Protein AF-A0A967F430-F1 (afdb_monomer_lite)

Radius of gyration: 20.48 Å; chains: 1; bounding box: 37×21×64 Å

Sequence (82 aa):
MTNAHTPHVPLGTTIWSGLTGRCPSCHKGKLYAGYLTLAPRCDVCGLDYGFADSGDGPAIFVILVTGFIIVGLALVTEILYQ

Foldseek 3Di:
DDDPPQPCDPVVLLVVLVVVQHDSRPSPFHQAPDDQHGDQATPPPRHGCVVPNPPPPVVVVVVVVVVVVVVVVVVVCVVVVD

Secondary structure (DSSP, 8-state):
----------HHHHHHHHHTTB-TTTSSSBSBSSSS-B-SB-TTT--B-TT----SHHHHHHHHHHHHHHHHHHHHHHHHH-

Structure (mmCIF, N/CA/C/O backbone):
data_AF-A0A967F430-F1
#
_entry.id   AF-A0A967F430-F1
#
loop_
_atom_site.group_PDB
_atom_site.id
_atom_site.type_symbol
_atom_site.label_atom_id
_atom_site.label_alt_id
_atom_site.label_comp_id
_atom_site.label_asym_id
_atom_site.label_entity_id
_atom_site.label_seq_id
_atom_site.pdbx_PDB_ins_code
_atom_site.Cartn_x
_atom_site.Cartn_y
_atom_site.Cartn_z
_atom_site.occupancy
_atom_site.B_iso_or_equiv
_atom_site.auth_seq_id
_atom_site.auth_comp_id
_atom_site.auth_asym_id
_atom_site.auth_atom_id
_atom_site.pdbx_PDB_model_num
ATOM 1 N N . MET A 1 1 ? -15.926 8.538 31.211 1.00 37.81 1 MET A N 1
ATOM 2 C CA . MET A 1 1 ? -14.509 8.162 31.409 1.00 37.81 1 MET A CA 1
ATOM 3 C C . MET A 1 1 ? -14.413 6.640 31.348 1.00 37.81 1 MET A C 1
ATOM 5 O O . MET A 1 1 ? -14.303 5.984 32.374 1.00 37.81 1 MET A O 1
ATOM 9 N N . THR A 1 2 ? -14.611 6.046 30.169 1.00 43.75 2 THR A N 1
ATOM 10 C CA . THR A 1 2 ? -14.624 4.583 30.028 1.00 43.75 2 THR A CA 1
ATOM 11 C C . THR A 1 2 ? -13.194 4.096 29.856 1.00 43.75 2 THR A C 1
ATOM 13 O O . THR A 1 2 ? -12.545 4.382 28.855 1.00 43.75 2 THR A O 1
ATOM 16 N N . ASN A 1 3 ? -12.715 3.423 30.897 1.00 44.59 3 ASN A N 1
ATOM 17 C CA . ASN A 1 3 ? -11.389 2.843 31.043 1.00 44.59 3 ASN A CA 1
ATOM 18 C C . ASN A 1 3 ? -10.956 2.060 29.794 1.00 44.59 3 ASN A C 1
ATOM 20 O O . ASN A 1 3 ? -11.448 0.963 29.533 1.00 44.59 3 ASN A O 1
ATOM 24 N N . ALA A 1 4 ? -10.000 2.617 29.049 1.00 49.81 4 ALA A N 1
ATOM 25 C CA . ALA A 1 4 ? -9.249 1.903 28.030 1.00 49.81 4 ALA A CA 1
ATOM 26 C C . ALA A 1 4 ? -8.262 0.962 28.732 1.00 49.81 4 ALA A C 1
ATOM 28 O O . ALA A 1 4 ? -7.098 1.291 28.947 1.00 49.81 4 ALA A O 1
ATOM 29 N N . HIS A 1 5 ? -8.740 -0.213 29.132 1.00 47.62 5 HIS A N 1
ATOM 30 C CA . HIS A 1 5 ? -7.867 -1.317 29.501 1.00 47.62 5 HIS A CA 1
ATOM 31 C C . HIS A 1 5 ? -7.194 -1.785 28.201 1.00 47.62 5 HIS A C 1
ATOM 33 O O . HIS A 1 5 ? -7.737 -2.616 27.482 1.00 47.62 5 HIS A O 1
ATOM 39 N N . THR A 1 6 ? -6.066 -1.183 27.823 1.00 58.06 6 THR A N 1
ATOM 40 C CA . THR A 1 6 ? -5.240 -1.666 26.711 1.00 58.06 6 THR A CA 1
ATOM 41 C C . THR A 1 6 ? -4.587 -2.971 27.163 1.00 58.06 6 THR A C 1
ATOM 43 O O . THR A 1 6 ? -3.694 -2.907 28.016 1.00 58.06 6 THR A O 1
ATOM 46 N N . PRO A 1 7 ? -4.990 -4.156 26.662 1.00 56.84 7 PRO A N 1
ATOM 47 C CA . PRO A 1 7 ? -4.137 -5.321 26.816 1.00 56.84 7 PRO A CA 1
ATOM 48 C C . PRO A 1 7 ? -2.821 -4.976 26.120 1.00 56.84 7 PRO A C 1
ATOM 50 O O . PRO A 1 7 ? -2.817 -4.554 24.964 1.00 56.84 7 PRO A O 1
ATOM 53 N N . HIS A 1 8 ? -1.712 -5.073 26.844 1.00 58.81 8 HIS A N 1
ATOM 54 C CA . HIS A 1 8 ? -0.371 -4.871 26.303 1.00 58.81 8 HIS A CA 1
ATOM 55 C C . HIS A 1 8 ? -0.103 -6.025 25.337 1.00 58.81 8 HIS A C 1
ATOM 57 O O . HIS A 1 8 ? 0.404 -7.083 25.704 1.00 58.81 8 HIS A O 1
ATOM 63 N N . VAL A 1 9 ? -0.559 -5.855 24.102 1.00 65.88 9 VAL A N 1
ATOM 64 C CA . VAL A 1 9 ? -0.269 -6.766 23.011 1.00 65.88 9 VAL A CA 1
ATOM 65 C C . VAL A 1 9 ? 1.182 -6.543 22.591 1.00 65.88 9 VAL A C 1
ATOM 67 O O . VAL A 1 9 ? 1.621 -5.394 22.481 1.00 65.88 9 VAL A O 1
ATOM 70 N N . PRO A 1 10 ? 1.968 -7.612 22.395 1.00 72.50 10 PRO A N 1
ATOM 71 C CA . PRO A 1 10 ? 3.339 -7.464 21.940 1.00 72.50 10 PRO A CA 1
ATOM 72 C C . PRO A 1 10 ? 3.343 -6.733 20.596 1.00 72.50 10 PRO A C 1
ATOM 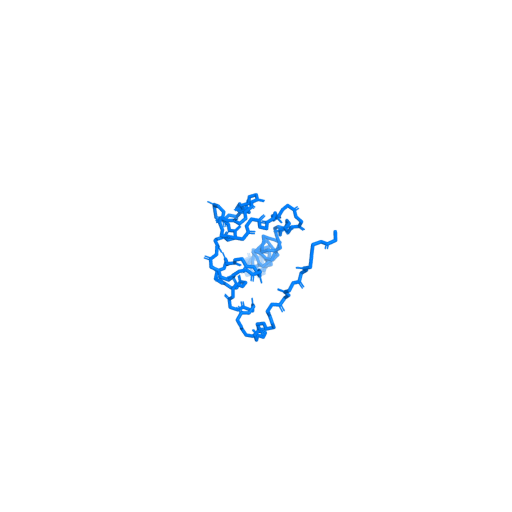74 O O . PRO A 1 10 ? 2.524 -7.033 19.726 1.00 72.50 10 PRO A O 1
ATOM 77 N N . LEU A 1 11 ? 4.285 -5.804 20.410 1.00 71.50 11 LEU A N 1
ATOM 78 C CA . LEU A 1 11 ? 4.376 -4.944 19.221 1.00 71.50 11 LEU A CA 1
ATOM 79 C C . LEU A 1 11 ? 4.301 -5.741 17.906 1.00 71.50 11 LEU A C 1
ATOM 81 O O . LEU A 1 11 ? 3.684 -5.299 16.942 1.00 71.50 11 LEU A O 1
ATOM 85 N N . GLY A 1 12 ? 4.848 -6.962 17.895 1.00 75.81 12 GLY A N 1
ATOM 86 C CA . GLY A 1 12 ? 4.758 -7.878 16.757 1.00 75.81 12 GLY A CA 1
ATOM 87 C C . GLY A 1 12 ? 3.323 -8.246 16.360 1.00 75.81 12 GLY A C 1
ATOM 88 O O . GLY A 1 12 ? 3.023 -8.316 15.173 1.00 75.81 12 GLY A O 1
ATOM 89 N N . THR A 1 13 ? 2.409 -8.418 17.317 1.00 76.88 13 THR A N 1
ATOM 90 C CA . THR A 1 13 ? 0.990 -8.691 17.017 1.00 76.88 13 THR A CA 1
ATOM 91 C C . THR A 1 13 ? 0.253 -7.465 16.487 1.00 76.88 13 THR A C 1
ATOM 93 O O . THR A 1 13 ? -0.618 -7.629 15.638 1.00 76.88 13 THR A O 1
ATOM 96 N N . THR A 1 14 ? 0.650 -6.258 16.903 1.00 77.50 14 THR A N 1
ATOM 97 C CA . THR A 1 14 ? 0.126 -4.990 16.368 1.00 77.50 14 THR A CA 1
ATOM 98 C C . THR A 1 14 ? 0.612 -4.735 14.942 1.00 77.50 14 THR A C 1
ATOM 100 O O . THR A 1 14 ? -0.155 -4.330 14.073 1.00 77.50 14 THR A O 1
ATOM 103 N N . ILE A 1 15 ? 1.887 -5.019 14.664 1.00 81.31 15 ILE A N 1
ATOM 104 C CA . ILE A 1 15 ? 2.439 -4.941 13.305 1.00 81.31 15 ILE A CA 1
ATOM 105 C C . ILE A 1 15 ? 1.738 -5.967 12.405 1.00 81.31 15 ILE A C 1
ATOM 107 O O . ILE A 1 15 ? 1.326 -5.648 11.291 1.00 81.31 15 ILE A O 1
ATOM 111 N N . TRP A 1 16 ? 1.537 -7.187 12.909 1.00 81.88 16 TRP A N 1
ATOM 112 C CA . TRP A 1 16 ? 0.849 -8.243 12.173 1.00 81.88 16 TRP A CA 1
ATOM 113 C C . TRP A 1 16 ? -0.631 -7.937 11.928 1.00 81.88 16 TRP A C 1
ATOM 115 O O . TRP A 1 16 ? -1.141 -8.219 10.844 1.00 81.88 16 TRP A O 1
ATOM 125 N N . SER A 1 17 ? -1.340 -7.346 12.893 1.00 82.62 17 SER A N 1
ATOM 126 C CA . SER A 1 17 ? -2.725 -6.910 12.684 1.00 82.62 17 SER A CA 1
ATOM 127 C C . SER A 1 17 ? -2.815 -5.783 11.660 1.00 82.62 17 SER A C 1
ATOM 129 O O . SER A 1 17 ? -3.706 -5.836 10.817 1.00 82.62 17 SER A O 1
ATOM 131 N N . GLY A 1 18 ? -1.858 -4.851 11.643 1.00 80.19 18 GLY A N 1
ATOM 132 C CA . GLY A 1 18 ? -1.740 -3.842 10.587 1.00 80.19 18 GLY A CA 1
ATOM 133 C C . GLY A 1 18 ? -1.537 -4.460 9.198 1.00 80.19 18 GLY A C 1
ATOM 134 O O . GLY A 1 18 ? -2.298 -4.169 8.278 1.00 80.19 18 GLY A O 1
ATOM 135 N N . LEU A 1 19 ? -0.577 -5.383 9.065 1.00 82.19 19 LEU A N 1
ATOM 136 C CA . LEU A 1 19 ? -0.290 -6.104 7.812 1.00 82.19 19 LEU A CA 1
ATOM 137 C C . LEU A 1 19 ? -1.467 -6.955 7.320 1.00 82.19 19 LEU A C 1
ATOM 139 O O . LEU A 1 19 ? -1.701 -7.060 6.121 1.00 82.19 19 LEU A O 1
ATOM 143 N N . THR A 1 20 ? -2.211 -7.574 8.237 1.00 83.88 20 THR A N 1
ATOM 144 C CA . THR A 1 20 ? -3.354 -8.437 7.898 1.00 83.88 20 THR A CA 1
ATOM 145 C C . THR A 1 20 ? -4.681 -7.684 7.787 1.00 83.88 20 THR A C 1
ATOM 147 O O . THR A 1 20 ? -5.717 -8.318 7.585 1.00 83.88 20 THR A O 1
ATOM 150 N N . GLY A 1 21 ? -4.680 -6.352 7.916 1.00 83.62 21 GLY A N 1
ATOM 151 C CA . GLY A 1 21 ? -5.891 -5.534 7.816 1.00 83.62 21 GLY A CA 1
ATOM 152 C C . GLY A 1 21 ? -6.908 -5.834 8.921 1.00 83.62 21 GLY A C 1
ATOM 153 O O . GLY A 1 21 ? -8.114 -5.913 8.667 1.00 83.62 21 GLY A O 1
ATOM 154 N N . ARG A 1 22 ? -6.429 -6.050 10.148 1.00 85.25 22 ARG A N 1
ATOM 155 C CA . ARG A 1 22 ? -7.244 -6.343 11.332 1.00 85.25 22 ARG A CA 1
ATOM 156 C C . ARG A 1 22 ? -7.291 -5.152 12.282 1.00 85.25 22 ARG A C 1
ATOM 158 O O . ARG A 1 22 ? -6.419 -4.291 12.286 1.00 85.25 22 ARG A O 1
ATOM 165 N N . CYS A 1 23 ? -8.316 -5.123 13.126 1.00 85.88 23 CYS A N 1
ATOM 166 C CA . CYS A 1 23 ? -8.501 -4.074 14.122 1.00 85.88 23 CYS A CA 1
ATOM 167 C C . CYS A 1 23 ? -7.272 -3.931 15.052 1.00 85.88 23 CYS A C 1
ATOM 169 O O . CYS A 1 23 ? -6.885 -4.929 15.664 1.00 85.88 23 CYS A O 1
ATOM 171 N N . PRO A 1 24 ? -6.733 -2.716 15.267 1.00 79.06 24 PRO A N 1
ATOM 172 C CA . PRO A 1 24 ? -5.581 -2.488 16.149 1.00 79.06 24 PRO A CA 1
ATOM 173 C C . PRO A 1 24 ? -5.901 -2.676 17.639 1.00 79.06 24 PRO A C 1
ATOM 175 O O . PRO A 1 24 ? -5.003 -2.888 18.443 1.00 79.06 24 PRO A O 1
ATOM 178 N N . SER A 1 25 ? -7.180 -2.608 18.026 1.00 78.25 25 SER A N 1
ATOM 179 C CA . SER A 1 25 ? -7.607 -2.834 19.410 1.00 78.25 25 SER A CA 1
ATOM 180 C C . SER A 1 25 ? -7.882 -4.319 19.670 1.00 78.25 25 SER A C 1
ATOM 182 O O . SER A 1 25 ? -7.267 -4.925 20.544 1.00 78.25 25 SER A O 1
ATOM 184 N N . CYS A 1 26 ? -8.755 -4.952 18.875 1.00 78.88 26 CYS A N 1
ATOM 185 C CA . CYS A 1 26 ? -9.198 -6.327 19.141 1.00 78.88 26 CYS A CA 1
ATOM 186 C C . CYS A 1 26 ? -8.488 -7.423 18.332 1.00 78.88 26 CYS A C 1
ATOM 188 O O . CYS A 1 26 ? -8.679 -8.598 18.639 1.00 78.88 26 CYS A O 1
ATOM 190 N N . HIS A 1 27 ? -7.708 -7.081 17.300 1.00 78.75 27 HIS A N 1
ATOM 191 C CA . HIS A 1 27 ? -6.921 -8.003 16.459 1.00 78.75 27 HIS A CA 1
ATOM 192 C C . HIS A 1 27 ? -7.718 -9.115 15.745 1.00 78.75 27 HIS A C 1
ATOM 194 O O . HIS A 1 27 ? -7.125 -10.015 15.150 1.00 78.75 27 HIS A O 1
ATOM 200 N N . LYS A 1 28 ? -9.056 -9.065 15.788 1.00 81.81 28 LYS A N 1
ATOM 201 C CA . LYS A 1 28 ? -9.967 -10.083 15.232 1.00 81.81 28 LYS A CA 1
ATOM 202 C C . LYS A 1 28 ? -10.906 -9.526 14.162 1.00 81.81 28 LYS A C 1
ATOM 204 O O . LYS A 1 28 ? -11.179 -10.214 13.187 1.00 81.81 28 LYS A O 1
ATOM 209 N N . GLY A 1 29 ? -11.396 -8.297 14.343 1.00 84.19 29 GLY A N 1
ATOM 210 C CA . GLY A 1 29 ? -12.285 -7.644 13.380 1.00 84.19 29 GLY A CA 1
ATOM 211 C C . GLY A 1 29 ? -11.548 -7.181 12.123 1.00 84.19 29 GLY A C 1
ATOM 212 O O . GLY A 1 29 ? -10.356 -6.874 12.189 1.00 84.19 29 GLY A O 1
ATOM 213 N N . LYS A 1 30 ? -12.262 -7.122 10.995 1.00 84.19 30 LYS A N 1
ATOM 214 C CA . LYS A 1 30 ? -11.749 -6.595 9.723 1.00 84.19 30 LYS A CA 1
ATOM 215 C C . LYS A 1 30 ? -11.654 -5.070 9.794 1.00 84.19 30 LYS A C 1
ATOM 217 O O . LYS A 1 30 ? -12.573 -4.426 10.293 1.00 84.19 30 LYS A O 1
ATOM 222 N N . LEU A 1 31 ? -10.544 -4.515 9.316 1.00 84.19 31 LEU A N 1
ATOM 223 C CA . LEU A 1 31 ? -10.321 -3.067 9.247 1.00 84.19 31 LEU A CA 1
ATOM 224 C C . LEU A 1 31 ? -10.960 -2.452 7.991 1.00 84.19 31 LEU A C 1
ATOM 226 O O . LEU A 1 31 ? -11.497 -1.349 8.034 1.00 84.19 31 LEU A O 1
ATOM 230 N N . TYR A 1 32 ? -10.933 -3.194 6.883 1.00 83.94 32 TYR A N 1
ATOM 231 C CA . TYR A 1 32 ? -11.450 -2.760 5.590 1.00 83.94 32 TYR A CA 1
ATOM 232 C C . TYR A 1 32 ? -12.750 -3.494 5.253 1.00 83.94 32 TYR A C 1
ATOM 234 O O . TYR A 1 32 ? -12.853 -4.712 5.430 1.00 83.94 32 TYR A O 1
ATOM 242 N N . ALA A 1 33 ? -13.740 -2.749 4.761 1.00 82.56 33 ALA A N 1
ATOM 243 C CA . ALA A 1 33 ? -14.984 -3.295 4.216 1.00 82.56 33 ALA A CA 1
ATOM 244 C C . ALA A 1 33 ? -14.858 -3.633 2.719 1.00 82.56 33 ALA A C 1
ATOM 246 O O . ALA A 1 33 ? -15.606 -4.466 2.209 1.00 82.56 33 ALA A O 1
ATOM 247 N N . GLY A 1 34 ? -13.905 -3.000 2.028 1.00 80.50 34 GLY A N 1
ATOM 248 C CA . GLY A 1 34 ? -13.608 -3.207 0.612 1.00 80.50 34 GLY A CA 1
ATOM 249 C C . GLY A 1 34 ? -12.106 -3.324 0.350 1.00 80.50 34 GLY A C 1
ATOM 250 O O . GLY A 1 34 ? -11.340 -3.680 1.240 1.00 80.50 34 GLY A O 1
ATOM 251 N N . TYR A 1 35 ? -11.686 -3.017 -0.880 1.00 72.25 35 TYR A N 1
ATOM 252 C CA . TYR A 1 35 ? -10.276 -3.099 -1.285 1.00 72.25 35 TYR A CA 1
ATOM 253 C C . TYR A 1 35 ? -9.425 -1.958 -0.700 1.00 72.25 35 TYR A C 1
ATOM 255 O O . TYR A 1 35 ? -8.334 -2.191 -0.197 1.00 72.25 35 TYR A O 1
ATOM 263 N N . LEU A 1 36 ? -9.961 -0.735 -0.723 1.00 74.12 36 LEU A N 1
ATOM 264 C CA . LEU A 1 36 ? -9.356 0.477 -0.145 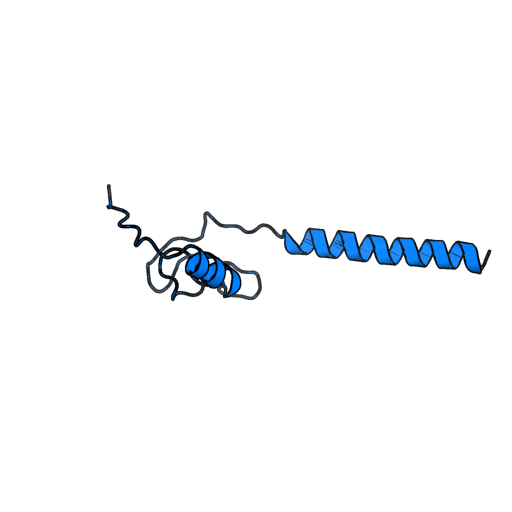1.00 74.12 36 LEU A CA 1
ATOM 265 C C . LEU A 1 36 ? -10.333 1.206 0.790 1.00 74.12 36 LEU A C 1
ATOM 267 O O . LEU A 1 36 ? -10.076 2.308 1.251 1.00 74.12 36 LEU A O 1
ATOM 271 N N . THR A 1 37 ? -11.497 0.605 1.044 1.00 76.31 37 THR A N 1
ATOM 272 C CA . THR A 1 37 ? -12.572 1.231 1.81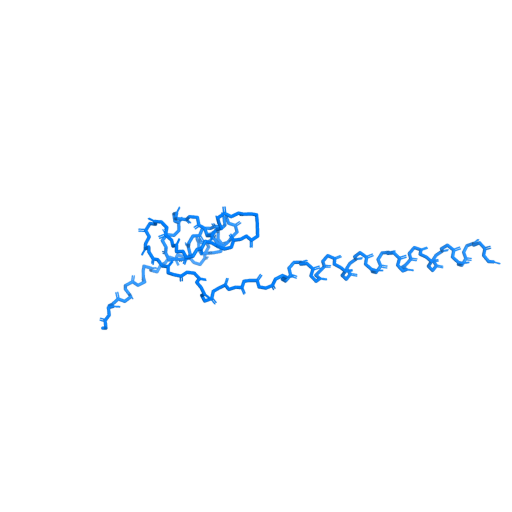1 1.00 76.31 37 THR A CA 1
ATOM 273 C C . THR A 1 37 ? -12.453 0.817 3.265 1.00 76.31 37 THR A C 1
ATOM 275 O O . THR A 1 37 ? -12.636 -0.360 3.601 1.00 76.31 37 THR A O 1
ATOM 278 N N . LEU A 1 38 ? -12.156 1.782 4.130 1.00 81.00 38 LEU A N 1
ATOM 279 C CA . LEU A 1 38 ? -12.158 1.572 5.569 1.00 81.00 38 LEU A CA 1
ATOM 280 C C . LEU A 1 38 ? -13.584 1.273 6.047 1.00 81.00 38 LEU A C 1
ATOM 282 O O . LEU A 1 38 ? -14.544 1.914 5.612 1.00 81.00 38 LEU A O 1
ATOM 286 N N . ALA A 1 39 ? -13.746 0.278 6.921 1.00 84.50 39 ALA A N 1
ATOM 287 C CA . ALA A 1 39 ? -15.038 0.054 7.561 1.00 84.50 39 ALA A CA 1
ATOM 288 C C . ALA A 1 39 ? -15.364 1.248 8.482 1.00 84.50 39 ALA A C 1
ATOM 290 O O . ALA A 1 39 ? -14.445 1.835 9.036 1.00 84.50 39 ALA A O 1
ATOM 291 N N . PRO A 1 40 ? -16.634 1.622 8.707 1.00 83.94 40 PRO A N 1
ATOM 292 C CA . PRO A 1 40 ? -16.962 2.704 9.640 1.00 83.94 40 PRO A CA 1
ATOM 293 C C . PRO A 1 40 ? -16.724 2.303 11.104 1.00 83.94 40 PRO A C 1
ATOM 295 O O . PRO A 1 40 ? -16.421 3.140 11.943 1.00 83.94 40 PRO A O 1
ATOM 298 N N . ARG A 1 41 ? -16.860 1.015 11.439 1.00 84.31 41 ARG A N 1
ATOM 299 C CA . ARG A 1 41 ? -16.689 0.504 12.803 1.00 84.31 41 ARG A CA 1
ATOM 300 C C . ARG A 1 41 ? -16.214 -0.941 12.803 1.00 84.31 41 ARG A C 1
ATOM 302 O O . ARG A 1 41 ? -16.485 -1.683 11.863 1.00 84.31 41 ARG A O 1
ATOM 309 N N . CYS A 1 42 ? -15.560 -1.354 13.882 1.00 86.69 42 CYS A N 1
ATOM 310 C CA . CYS A 1 42 ? -15.178 -2.743 14.097 1.00 86.69 42 CYS A CA 1
ATOM 311 C C . CYS A 1 42 ? -16.381 -3.620 14.481 1.00 86.69 42 CYS A C 1
ATOM 313 O O . CYS A 1 42 ? -17.060 -3.320 15.462 1.00 86.69 42 CYS A O 1
ATOM 315 N N . ASP A 1 43 ? -16.562 -4.765 13.818 1.00 84.12 43 ASP A N 1
ATOM 316 C CA . ASP A 1 43 ? -17.644 -5.722 14.123 1.00 84.12 43 ASP A CA 1
ATOM 317 C C . ASP A 1 43 ? -17.515 -6.410 15.497 1.00 84.12 43 ASP A C 1
ATOM 319 O O . ASP A 1 43 ? -18.489 -6.940 16.022 1.00 84.12 43 ASP A O 1
ATOM 323 N N . VAL A 1 44 ? -16.308 -6.434 16.080 1.00 83.56 44 VAL A N 1
ATOM 324 C CA . VAL A 1 44 ? -16.022 -7.178 17.323 1.00 83.56 44 VAL A CA 1
ATOM 325 C C . VAL A 1 44 ? -15.955 -6.260 18.539 1.00 83.56 44 VAL A C 1
ATOM 327 O O . VAL A 1 44 ? -16.559 -6.560 19.563 1.00 83.56 44 VAL A O 1
ATOM 330 N N . CYS A 1 45 ? -15.201 -5.160 18.458 1.00 84.00 45 CYS A N 1
ATOM 331 C CA . CYS A 1 45 ? -15.029 -4.238 19.587 1.00 84.00 45 CYS A CA 1
ATOM 332 C C . CYS A 1 45 ? -15.791 -2.918 19.445 1.00 84.00 45 CYS A C 1
ATOM 334 O O . CYS A 1 45 ? -15.757 -2.115 20.370 1.00 84.00 45 CYS A O 1
ATOM 336 N N . GLY A 1 46 ? -16.445 -2.667 18.306 1.00 81.75 46 GLY A N 1
ATOM 337 C CA . GLY A 1 46 ? -17.190 -1.429 18.080 1.00 81.75 46 GLY A CA 1
ATOM 338 C C . GLY A 1 46 ? -16.327 -0.170 17.948 1.00 81.75 46 GLY A C 1
ATOM 339 O O . GLY A 1 46 ? -16.871 0.926 18.002 1.00 81.75 46 GLY A O 1
ATOM 340 N N . LEU A 1 47 ? -15.003 -0.301 17.786 1.00 83.12 47 LEU A N 1
ATOM 341 C CA . LEU A 1 47 ? -14.110 0.840 17.572 1.00 83.12 47 LEU A CA 1
ATOM 342 C C . LEU A 1 47 ? -14.473 1.546 16.258 1.00 83.12 47 LEU A C 1
ATOM 344 O O . LEU A 1 47 ? -14.461 0.903 15.210 1.00 83.12 47 LEU A O 1
ATOM 348 N N . ASP A 1 48 ? -14.790 2.837 16.331 1.00 82.56 48 ASP A N 1
ATOM 349 C CA . ASP A 1 48 ? -15.037 3.699 15.171 1.00 82.56 48 ASP A CA 1
ATOM 350 C C . ASP A 1 48 ? -13.717 3.957 14.439 1.00 82.56 48 ASP A C 1
ATOM 352 O O . ASP A 1 48 ? -12.763 4.405 15.069 1.00 82.56 48 ASP A O 1
ATOM 356 N N . TYR A 1 49 ? -13.638 3.649 13.144 1.00 79.81 49 TYR A N 1
ATOM 357 C CA . TYR A 1 49 ? -12.417 3.826 12.351 1.00 79.81 49 TYR A CA 1
ATOM 358 C C . TYR A 1 49 ? -12.357 5.173 11.618 1.00 79.81 49 TYR A C 1
ATOM 360 O O . TYR A 1 49 ? -11.384 5.420 10.909 1.00 79.81 49 TYR A O 1
ATOM 368 N N . GLY A 1 50 ? -13.331 6.072 11.805 1.00 73.81 50 GLY A N 1
ATOM 369 C CA . GLY A 1 50 ? -13.372 7.379 11.135 1.00 73.81 50 GLY A CA 1
ATOM 370 C C . GLY A 1 50 ? -12.155 8.282 11.384 1.00 73.81 50 GLY A C 1
ATOM 371 O O . GLY A 1 50 ? -11.946 9.245 10.656 1.00 73.81 50 GLY A O 1
ATOM 372 N N . PHE A 1 51 ? -11.321 7.966 12.380 1.00 70.50 51 PHE A N 1
ATOM 373 C CA . PHE A 1 51 ? -10.062 8.668 12.644 1.00 70.50 51 PHE A CA 1
ATOM 374 C C . PHE A 1 51 ? -8.897 8.236 11.738 1.00 70.50 51 PHE A C 1
ATOM 376 O O . PHE A 1 51 ? -7.879 8.922 11.693 1.00 70.50 51 PHE A O 1
ATOM 383 N N . ALA A 1 52 ? -9.001 7.084 11.073 1.00 67.62 52 ALA A N 1
ATOM 384 C CA . ALA A 1 52 ? -7.895 6.427 10.383 1.00 67.62 52 ALA A CA 1
ATOM 385 C C . ALA A 1 52 ? -8.085 6.426 8.862 1.00 67.62 52 ALA A C 1
ATOM 387 O O . ALA A 1 52 ? -7.997 5.378 8.229 1.00 67.62 52 ALA A O 1
ATOM 388 N N . ASP A 1 53 ? -8.324 7.590 8.261 1.00 67.06 53 ASP A N 1
ATOM 389 C CA . ASP A 1 53 ? -8.314 7.703 6.803 1.00 67.06 53 ASP A CA 1
ATOM 390 C C . ASP A 1 53 ? -6.868 7.621 6.295 1.00 67.06 53 ASP A C 1
ATOM 392 O O . ASP A 1 53 ? -6.061 8.543 6.444 1.00 67.06 53 ASP A O 1
ATOM 396 N N . SER A 1 54 ? -6.510 6.456 5.762 1.00 65.62 54 SER A N 1
ATOM 397 C CA . SER A 1 54 ? -5.190 6.184 5.197 1.00 65.62 54 SER A CA 1
ATOM 398 C C . SER A 1 54 ? -5.160 6.740 3.781 1.00 65.62 54 SER A C 1
ATOM 400 O O . SER A 1 54 ? -5.111 5.988 2.815 1.00 65.62 54 SER A O 1
ATOM 402 N N . GLY A 1 55 ? -5.234 8.070 3.674 1.00 64.88 55 GLY A N 1
ATOM 403 C CA . GLY A 1 55 ? -5.236 8.785 2.404 1.00 64.88 55 GLY A CA 1
ATOM 404 C C . GLY A 1 55 ? -4.090 8.310 1.519 1.00 64.88 55 GLY A C 1
ATOM 405 O O . GLY A 1 55 ? -2.935 8.587 1.824 1.00 64.88 55 GLY A O 1
ATOM 406 N N . ASP A 1 56 ? -4.440 7.523 0.500 1.00 71.38 56 ASP A N 1
ATOM 407 C CA . ASP A 1 56 ? -3.727 7.083 -0.707 1.00 71.38 56 ASP A CA 1
ATOM 408 C C . ASP A 1 56 ? -2.179 7.042 -0.715 1.00 71.38 56 ASP A C 1
ATOM 410 O O . ASP A 1 56 ? -1.556 7.126 -1.775 1.00 71.38 56 ASP A O 1
ATOM 414 N N . GLY A 1 57 ? -1.515 6.849 0.426 1.00 78.31 57 GLY A N 1
ATOM 415 C CA . GLY A 1 57 ? -0.052 6.798 0.536 1.00 78.31 57 GLY A CA 1
ATOM 416 C C . GLY A 1 57 ? 0.610 5.841 -0.470 1.00 78.31 57 GLY A C 1
ATOM 417 O O . GLY A 1 57 ? 1.591 6.226 -1.112 1.00 78.31 57 GLY A O 1
ATOM 418 N N . PRO A 1 58 ? 0.056 4.632 -0.702 1.00 80.50 58 PRO A N 1
ATOM 419 C CA . PRO A 1 58 ? 0.547 3.733 -1.743 1.00 80.50 58 PRO A CA 1
ATOM 420 C C . PRO A 1 58 ? 0.397 4.286 -3.168 1.00 80.50 58 PRO A C 1
ATOM 422 O O . PRO A 1 58 ? 1.259 4.029 -4.007 1.00 80.50 58 PRO A O 1
ATOM 425 N N . ALA A 1 59 ? -0.657 5.051 -3.466 1.00 87.88 59 ALA A N 1
ATOM 426 C CA . ALA A 1 59 ? -0.920 5.547 -4.817 1.00 87.88 59 ALA A CA 1
ATOM 427 C C . ALA A 1 59 ? 0.155 6.542 -5.274 1.00 87.88 59 ALA A C 1
ATOM 429 O O . ALA A 1 59 ? 0.647 6.447 -6.399 1.00 87.88 59 ALA A O 1
ATOM 430 N N . ILE A 1 60 ? 0.586 7.441 -4.383 1.00 90.44 60 ILE A N 1
ATOM 431 C CA . ILE A 1 60 ? 1.668 8.397 -4.670 1.00 90.44 60 ILE A CA 1
ATOM 432 C C . ILE A 1 60 ? 2.963 7.651 -5.007 1.00 90.44 60 ILE A C 1
ATOM 434 O O . ILE A 1 60 ? 3.649 7.999 -5.970 1.00 90.44 60 ILE A O 1
ATOM 438 N N . PHE A 1 61 ? 3.280 6.593 -4.258 1.00 90.00 61 PHE A N 1
ATOM 439 C CA . PHE A 1 61 ? 4.477 5.793 -4.507 1.00 90.00 61 PHE A CA 1
ATOM 440 C C . PHE A 1 61 ? 4.434 5.118 -5.885 1.00 90.00 61 PHE A C 1
ATOM 442 O O . PHE A 1 61 ? 5.411 5.171 -6.633 1.00 90.00 61 PHE A O 1
ATOM 449 N N . VAL A 1 62 ? 3.281 4.550 -6.257 1.00 92.44 62 VAL A N 1
ATOM 450 C CA . VAL A 1 62 ? 3.082 3.927 -7.575 1.00 92.44 62 VAL A CA 1
ATOM 451 C C . VAL A 1 62 ? 3.255 4.949 -8.702 1.00 92.44 62 VAL A C 1
ATOM 453 O O . VAL A 1 62 ? 3.942 4.657 -9.684 1.00 92.44 62 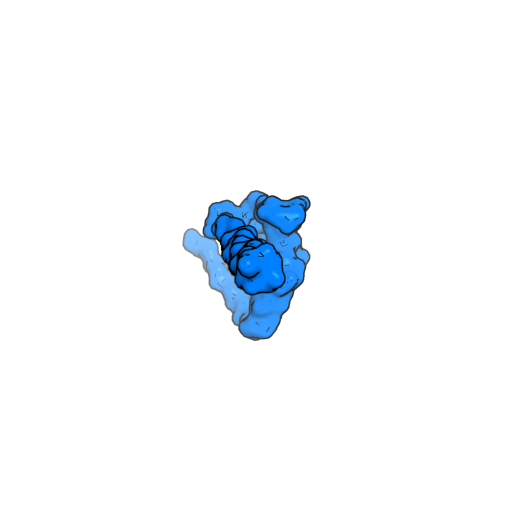VAL A O 1
ATOM 456 N N . ILE A 1 63 ? 2.684 6.149 -8.562 1.00 94.06 63 ILE A N 1
ATOM 457 C CA . ILE A 1 63 ? 2.771 7.208 -9.579 1.00 94.06 63 ILE A CA 1
ATOM 458 C C . ILE A 1 63 ? 4.218 7.678 -9.762 1.00 94.06 63 ILE A C 1
ATOM 460 O O . ILE A 1 63 ? 4.678 7.788 -10.898 1.00 94.06 63 ILE A O 1
ATOM 464 N N . LEU A 1 64 ? 4.9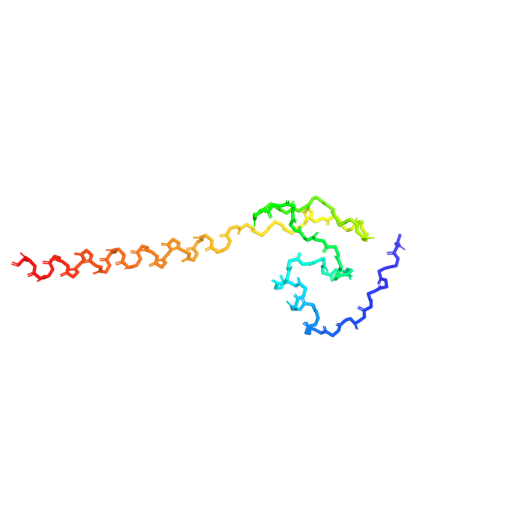58 7.908 -8.672 1.00 95.25 64 LEU A N 1
ATOM 465 C CA . LEU A 1 64 ? 6.351 8.368 -8.739 1.00 95.25 64 LEU A CA 1
ATOM 466 C C . LEU A 1 64 ? 7.270 7.348 -9.419 1.00 95.25 64 LEU A C 1
ATOM 468 O O . LEU A 1 64 ? 8.040 7.712 -10.307 1.00 95.25 64 LEU A O 1
ATOM 472 N N . VAL A 1 65 ? 7.169 6.070 -9.044 1.00 96.00 65 VAL A N 1
ATOM 473 C CA . VAL A 1 65 ? 7.986 5.002 -9.643 1.00 96.00 65 VAL A CA 1
ATOM 474 C C . VAL A 1 65 ? 7.640 4.818 -11.120 1.00 96.00 65 VAL A C 1
ATOM 476 O O . VAL A 1 65 ? 8.533 4.749 -11.963 1.00 96.00 65 VAL A O 1
ATOM 479 N N . THR A 1 66 ? 6.349 4.791 -11.449 1.00 97.06 66 THR A N 1
ATOM 480 C CA . THR A 1 66 ? 5.888 4.632 -12.835 1.00 97.06 66 THR A CA 1
ATOM 481 C C . THR A 1 66 ? 6.340 5.804 -13.702 1.00 97.06 66 THR A C 1
ATOM 483 O O . THR A 1 66 ? 6.877 5.593 -14.788 1.00 97.06 66 THR A O 1
ATOM 486 N N . GLY A 1 67 ? 6.192 7.036 -13.208 1.00 96.50 67 GLY A N 1
ATOM 487 C CA . GLY A 1 67 ? 6.653 8.236 -13.902 1.00 96.50 67 GLY A CA 1
ATOM 488 C C . GLY A 1 67 ? 8.161 8.218 -14.149 1.00 96.50 67 GLY A C 1
ATOM 489 O O . GLY A 1 67 ? 8.597 8.493 -15.264 1.00 96.50 67 GLY A O 1
ATOM 490 N N . PHE A 1 68 ? 8.951 7.815 -13.151 1.00 96.75 68 PHE A N 1
ATOM 491 C CA . PHE A 1 68 ? 10.402 7.693 -13.295 1.00 96.75 68 PHE A CA 1
ATOM 492 C C . PHE A 1 68 ? 10.796 6.680 -14.380 1.00 96.75 68 PHE A C 1
ATOM 494 O O . PHE A 1 68 ? 11.659 6.970 -15.206 1.00 96.75 68 PHE A O 1
ATOM 501 N N . ILE A 1 69 ? 10.132 5.521 -14.424 1.00 97.38 69 ILE A N 1
ATOM 502 C CA . ILE A 1 69 ? 10.384 4.495 -15.446 1.00 97.38 69 ILE A CA 1
ATOM 503 C C . ILE A 1 69 ? 10.021 5.015 -16.840 1.00 97.38 69 ILE A C 1
ATOM 505 O O . ILE A 1 69 ? 10.823 4.886 -17.761 1.00 97.38 69 ILE A O 1
ATOM 509 N N . ILE A 1 70 ? 8.841 5.621 -17.002 1.00 97.38 70 ILE A N 1
ATOM 510 C CA . ILE A 1 70 ? 8.378 6.131 -18.302 1.00 97.38 70 ILE A CA 1
ATOM 511 C C . ILE A 1 70 ? 9.326 7.212 -18.827 1.00 97.38 70 ILE A C 1
ATOM 513 O O . ILE A 1 70 ? 9.758 7.136 -19.975 1.00 97.38 70 ILE A O 1
ATOM 517 N N . VAL A 1 71 ? 9.680 8.191 -17.990 1.00 97.00 71 VAL A N 1
ATOM 518 C CA . VAL A 1 71 ? 10.592 9.277 -18.376 1.00 97.00 71 VAL A CA 1
ATOM 519 C C . VAL A 1 71 ? 11.988 8.734 -18.678 1.00 97.00 71 VAL A C 1
ATOM 521 O O . VAL A 1 71 ? 12.583 9.123 -19.679 1.00 97.00 71 VAL A O 1
ATOM 524 N N . GLY A 1 72 ? 12.496 7.803 -17.866 1.00 96.25 72 GLY A N 1
ATOM 525 C CA . GLY A 1 72 ? 13.789 7.164 -18.107 1.00 96.25 72 GLY A CA 1
ATOM 526 C C . GLY A 1 72 ? 13.832 6.419 -19.442 1.00 96.25 72 GLY A C 1
ATOM 527 O O . GLY A 1 72 ? 14.780 6.583 -20.204 1.00 96.25 72 GLY A O 1
ATOM 528 N N . LEU A 1 73 ? 12.787 5.652 -19.762 1.00 95.94 73 LEU A N 1
ATOM 529 C CA . LEU A 1 73 ? 12.683 4.952 -21.044 1.00 95.94 73 LEU A CA 1
ATOM 530 C C . LEU A 1 73 ? 12.559 5.922 -22.222 1.00 95.94 73 LEU A C 1
ATOM 532 O O . LEU A 1 73 ? 13.227 5.713 -23.230 1.00 95.94 73 LEU A O 1
ATOM 536 N N . ALA A 1 74 ? 11.764 6.986 -22.086 1.00 95.44 74 ALA A N 1
ATOM 537 C CA . ALA A 1 74 ? 11.622 8.009 -23.120 1.00 95.44 74 ALA A CA 1
ATOM 538 C C . ALA A 1 74 ? 12.968 8.684 -23.434 1.00 95.44 74 ALA A C 1
ATOM 540 O O . ALA A 1 74 ? 13.348 8.798 -24.600 1.00 95.44 74 ALA A O 1
ATOM 541 N N . LEU A 1 75 ? 13.732 9.038 -22.397 1.00 95.88 75 LEU A N 1
ATOM 542 C CA . LEU A 1 75 ? 15.056 9.639 -22.552 1.00 95.88 75 LEU A CA 1
ATOM 543 C C . LEU A 1 75 ? 16.048 8.669 -23.213 1.00 95.88 75 LEU A C 1
ATOM 545 O O . LEU A 1 75 ? 16.815 9.058 -24.088 1.00 95.88 75 LEU A O 1
ATOM 549 N N . VAL A 1 76 ? 16.019 7.387 -22.831 1.00 96.56 76 VAL A N 1
ATOM 550 C CA . VAL A 1 76 ? 16.857 6.350 -23.457 1.00 96.56 76 VAL A CA 1
ATOM 551 C C . VAL A 1 76 ? 16.508 6.178 -24.933 1.00 96.56 76 VAL A C 1
ATOM 553 O O . VAL A 1 76 ? 17.413 6.063 -25.757 1.00 96.56 76 VAL A O 1
ATOM 556 N N . THR A 1 77 ? 15.221 6.176 -25.288 1.00 95.62 77 THR A N 1
ATOM 557 C CA . THR A 1 77 ? 14.816 6.105 -26.697 1.00 95.62 77 THR A CA 1
ATOM 558 C C . THR A 1 77 ? 15.265 7.332 -27.479 1.00 95.62 77 THR A C 1
ATOM 560 O O . THR A 1 77 ? 15.746 7.177 -28.594 1.00 95.62 77 THR A O 1
ATOM 563 N N . GLU A 1 78 ? 15.186 8.528 -26.900 1.00 93.69 78 GLU A N 1
ATOM 564 C CA . GLU A 1 78 ? 15.679 9.744 -27.549 1.00 93.69 78 GLU A CA 1
ATOM 565 C C . GLU A 1 78 ? 17.189 9.647 -27.808 1.00 93.69 78 GLU A C 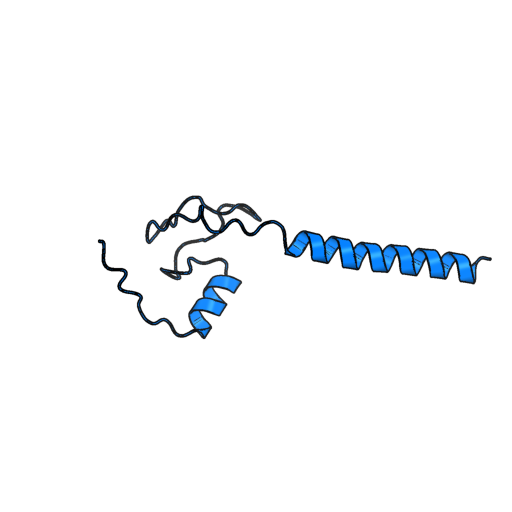1
ATOM 567 O O . GLU A 1 78 ? 17.616 9.781 -28.944 1.00 93.69 78 GLU A O 1
ATOM 572 N N . ILE A 1 79 ? 17.989 9.261 -26.811 1.00 95.44 79 ILE A N 1
ATOM 573 C CA . ILE A 1 79 ? 19.450 9.127 -26.956 1.00 95.44 79 ILE A CA 1
ATOM 574 C C . ILE A 1 79 ? 19.858 8.048 -27.976 1.00 95.44 79 ILE A C 1
ATOM 576 O O . ILE A 1 79 ? 20.903 8.171 -28.608 1.00 95.44 79 ILE A O 1
ATOM 580 N N . LEU A 1 80 ? 19.087 6.963 -28.107 1.00 94.50 80 LEU A N 1
ATOM 581 C CA . LEU A 1 80 ? 19.427 5.846 -28.998 1.00 94.50 80 LEU A CA 1
ATOM 582 C C . LEU A 1 80 ? 19.003 6.058 -30.455 1.00 94.50 80 LEU A C 1
ATOM 584 O O . LEU A 1 80 ? 19.616 5.466 -31.344 1.00 94.50 80 LEU A O 1
ATOM 588 N N . TYR A 1 81 ? 17.926 6.810 -30.691 1.00 89.50 81 TYR A N 1
ATOM 589 C CA . TYR A 1 81 ? 17.349 7.012 -32.026 1.00 89.50 81 TYR A CA 1
ATOM 590 C C . TYR A 1 81 ? 17.622 8.404 -32.612 1.00 89.50 81 TYR A C 1
ATOM 592 O O . TYR A 1 81 ? 17.246 8.653 -33.760 1.00 89.50 81 TYR A O 1
ATOM 600 N N . GLN A 1 82 ? 18.254 9.288 -31.842 1.00 61.81 82 GLN A N 1
ATOM 601 C CA . GLN A 1 82 ? 18.773 10.579 -32.286 1.00 61.81 82 GLN A CA 1
ATOM 602 C C . GLN A 1 82 ? 20.229 10.452 -32.743 1.00 61.81 82 GLN A C 1
ATOM 604 O O . GLN A 1 82 ? 20.571 11.122 -33.744 1.00 61.81 82 GLN A O 1
#

pLDDT: mean 80.26, std 13.52, range [37.81, 97.38]